Protein AF-A0A3B8HAE9-F1 (afdb_monomer_lite)

Secondary structure (DSSP, 8-state):
-----SSEEEEEEEE-HHHHHHHHHHTTTSBPTTTSSBGGGGEEEEEEETTS-THHHHHHHHHHH-

Structure (mmCIF, N/CA/C/O backbone):
data_AF-A0A3B8HAE9-F1
#
_entry.id   AF-A0A3B8HAE9-F1
#
loop_
_atom_site.group_PDB
_atom_site.id
_atom_site.type_symbol
_atom_site.label_atom_id
_atom_site.label_alt_id
_atom_site.label_comp_id
_atom_site.label_asym_id
_atom_site.label_entity_id
_atom_site.label_seq_id
_atom_site.pdbx_PDB_ins_code
_atom_site.Cartn_x
_atom_site.Cartn_y
_atom_site.Cartn_z
_atom_site.occupancy
_atom_site.B_iso_or_equiv
_atom_site.auth_seq_id
_atom_site.auth_comp_id
_atom_site.auth_asym_id
_atom_site.auth_atom_id
_atom_site.pdbx_PDB_model_num
ATOM 1 N N . LYS A 1 1 ? -5.850 8.630 4.759 1.00 65.12 1 LYS A N 1
ATOM 2 C CA . LYS A 1 1 ? -5.827 8.546 6.243 1.00 65.12 1 LYS A CA 1
ATOM 3 C C . LYS A 1 1 ? -7.233 8.596 6.846 1.00 65.12 1 LYS A C 1
ATOM 5 O O . LYS A 1 1 ? -7.524 7.731 7.646 1.00 65.12 1 LYS A O 1
ATOM 10 N N . TRP A 1 2 ? -8.110 9.517 6.429 1.00 79.62 2 TRP A N 1
ATOM 11 C CA . TRP A 1 2 ? -9.466 9.675 7.001 1.00 79.62 2 TRP A CA 1
ATOM 12 C C . TRP A 1 2 ? -10.607 9.280 6.052 1.00 79.62 2 TRP A C 1
ATOM 14 O O . TRP A 1 2 ? -11.728 9.751 6.200 1.00 79.62 2 TRP A O 1
ATOM 24 N N . ALA A 1 3 ? -10.305 8.484 5.026 1.00 84.62 3 ALA A N 1
ATOM 25 C CA . ALA A 1 3 ? -11.315 8.048 4.072 1.00 84.62 3 ALA A CA 1
ATOM 26 C C . ALA A 1 3 ? -12.190 6.965 4.710 1.00 84.62 3 ALA A C 1
ATOM 28 O O . ALA A 1 3 ? -11.657 6.010 5.281 1.00 84.62 3 ALA A O 1
ATOM 29 N N . ASP A 1 4 ? -13.507 7.091 4.562 1.00 87.88 4 ASP A N 1
ATOM 30 C CA . ASP A 1 4 ? -14.465 6.074 4.994 1.00 87.88 4 ASP A CA 1
ATOM 31 C C . ASP A 1 4 ? -14.558 4.931 3.969 1.00 87.88 4 ASP A C 1
ATOM 33 O O . ASP A 1 4 ? -15.565 4.718 3.305 1.00 87.88 4 ASP A O 1
ATOM 37 N N . ALA A 1 5 ? -13.439 4.237 3.783 1.00 91.31 5 ALA A N 1
ATOM 38 C CA . ALA A 1 5 ? -13.338 3.005 3.006 1.00 91.31 5 ALA A CA 1
ATOM 39 C C . ALA A 1 5 ? -13.071 1.836 3.959 1.00 91.31 5 ALA A C 1
ATOM 41 O O . ALA A 1 5 ? -12.556 2.063 5.053 1.00 91.31 5 ALA A O 1
ATOM 42 N N . ASP A 1 6 ? -13.366 0.598 3.572 1.00 92.06 6 ASP A N 1
ATOM 43 C CA . ASP A 1 6 ? -13.050 -0.569 4.411 1.00 92.06 6 ASP A CA 1
ATOM 44 C C . ASP A 1 6 ? -11.605 -1.047 4.216 1.00 92.06 6 ASP A C 1
ATOM 46 O O . ASP A 1 6 ? -10.925 -1.374 5.188 1.00 92.06 6 ASP A O 1
ATOM 50 N N . ILE A 1 7 ? -11.107 -1.004 2.977 1.00 93.75 7 ILE A N 1
ATOM 51 C CA . ILE A 1 7 ? -9.735 -1.367 2.597 1.00 93.75 7 ILE A CA 1
ATOM 52 C C . ILE A 1 7 ? -9.107 -0.194 1.845 1.00 93.75 7 ILE A C 1
ATOM 54 O O . ILE A 1 7 ? -9.772 0.489 1.066 1.00 93.75 7 ILE A O 1
ATOM 58 N N . ILE A 1 8 ? -7.819 0.049 2.081 1.00 94.12 8 ILE A N 1
ATOM 59 C CA . ILE A 1 8 ? -7.031 1.045 1.353 1.00 94.12 8 ILE A CA 1
ATOM 60 C C . ILE A 1 8 ? -6.011 0.316 0.482 1.00 94.12 8 ILE A C 1
ATOM 62 O O . ILE A 1 8 ? -5.194 -0.438 0.998 1.00 94.12 8 ILE A O 1
ATOM 66 N N . VAL A 1 9 ? -6.009 0.57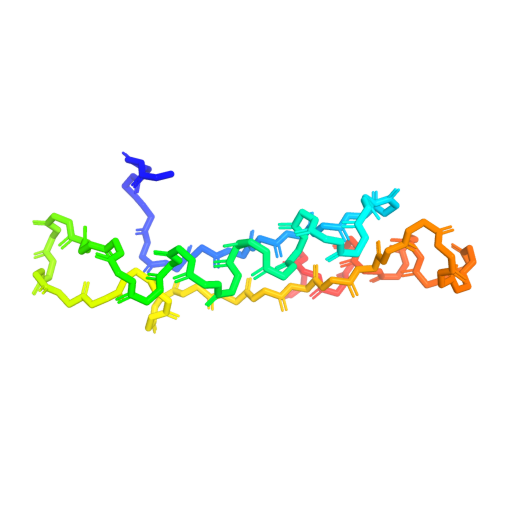8 -0.822 1.00 96.44 9 VAL A N 1
ATOM 67 C CA . VAL A 1 9 ? -4.912 0.176 -1.711 1.00 96.44 9 VAL A CA 1
ATOM 68 C C . VAL A 1 9 ? -4.047 1.410 -1.951 1.00 96.44 9 VAL A C 1
ATOM 70 O O . VAL A 1 9 ? -4.506 2.398 -2.521 1.00 96.44 9 VAL A O 1
ATOM 73 N N . TYR A 1 10 ? -2.811 1.384 -1.461 1.00 95.75 10 TYR A N 1
ATOM 74 C CA . TYR A 1 10 ? -1.838 2.452 -1.656 1.00 95.75 10 TYR A CA 1
ATOM 75 C C . TYR A 1 10 ? -0.803 2.009 -2.687 1.00 95.75 10 TYR A C 1
ATOM 77 O O . TYR A 1 10 ? -0.083 1.036 -2.469 1.00 95.75 10 TYR A O 1
ATOM 85 N N . ILE A 1 11 ? -0.723 2.733 -3.801 1.00 96.88 11 ILE A N 1
ATOM 86 C CA . ILE A 1 11 ? 0.193 2.437 -4.904 1.00 96.88 11 ILE A CA 1
ATOM 87 C C . ILE A 1 11 ? 1.238 3.551 -4.964 1.00 96.88 11 ILE A C 1
ATOM 89 O O . ILE A 1 11 ? 0.935 4.667 -5.380 1.00 96.88 11 ILE A O 1
ATOM 93 N N . GLY A 1 12 ? 2.466 3.260 -4.545 1.00 96.00 12 GLY A N 1
ATOM 94 C CA . GLY A 1 12 ? 3.600 4.157 -4.741 1.00 96.00 12 GLY A CA 1
ATOM 95 C C . GLY A 1 12 ? 4.236 3.889 -6.093 1.00 96.00 12 GLY A C 1
ATOM 96 O O . GLY A 1 12 ? 4.940 2.897 -6.230 1.00 96.00 12 GLY A O 1
ATOM 97 N N . CYS A 1 13 ? 3.979 4.732 -7.092 1.00 95.94 13 CYS A N 1
ATOM 98 C CA . CYS A 1 13 ? 4.405 4.508 -8.475 1.00 95.94 13 CYS A CA 1
ATOM 99 C C . CYS A 1 13 ? 5.443 5.547 -8.924 1.00 95.94 13 CYS A C 1
ATOM 101 O O . CYS A 1 13 ? 5.110 6.690 -9.216 1.00 95.94 13 CYS A O 1
ATOM 103 N N . GLY A 1 14 ? 6.698 5.125 -9.058 1.00 93.50 14 GLY A N 1
ATOM 104 C CA . GLY A 1 14 ? 7.834 5.975 -9.410 1.00 93.50 14 GLY A CA 1
ATOM 105 C C . GLY A 1 14 ? 8.358 6.842 -8.263 1.00 93.50 14 GLY A C 1
ATOM 106 O O . GLY A 1 14 ? 9.148 7.746 -8.524 1.00 93.50 14 GLY A O 1
ATOM 107 N N . GLU A 1 15 ? 7.950 6.564 -7.024 1.00 95.25 15 GLU A N 1
ATOM 108 C CA . GLU A 1 15 ? 8.324 7.341 -5.834 1.00 95.25 15 GLU A CA 1
ATOM 109 C C . GLU A 1 15 ? 9.703 6.957 -5.280 1.00 95.25 15 GLU A C 1
ATOM 111 O O . GLU A 1 15 ? 10.318 5.968 -5.694 1.00 95.25 15 GLU A O 1
ATOM 116 N N . ARG A 1 16 ? 10.230 7.723 -4.320 1.00 96.12 16 ARG A N 1
ATOM 117 C CA . ARG A 1 16 ? 11.523 7.391 -3.704 1.00 96.12 16 ARG A CA 1
ATOM 118 C C . ARG A 1 16 ? 11.370 6.195 -2.764 1.00 96.12 16 ARG A C 1
ATOM 120 O O . ARG A 1 16 ? 10.444 6.140 -1.960 1.00 96.12 16 ARG A O 1
ATOM 127 N N . GLY A 1 17 ? 12.334 5.271 -2.776 1.00 93.62 17 GLY A N 1
ATOM 128 C CA . GLY A 1 17 ? 12.310 4.098 -1.887 1.00 93.62 17 GLY A CA 1
ATOM 129 C C . GLY A 1 17 ? 12.195 4.447 -0.402 1.00 93.62 17 GLY A C 1
ATOM 130 O O . GLY A 1 17 ? 11.446 3.799 0.324 1.00 93.62 17 GLY A O 1
ATOM 131 N N . ASN A 1 18 ? 12.837 5.535 0.031 1.00 94.88 18 ASN A N 1
ATOM 132 C CA . ASN A 1 18 ? 12.742 6.001 1.415 1.00 94.88 18 ASN A CA 1
ATOM 133 C C . ASN A 1 18 ? 11.335 6.487 1.796 1.00 94.88 18 ASN A C 1
ATOM 135 O O . ASN A 1 18 ? 10.950 6.357 2.952 1.00 94.88 18 ASN A O 1
ATOM 139 N N . GLU A 1 19 ? 10.554 7.018 0.853 1.00 94.25 19 GLU A N 1
ATOM 140 C CA . GLU A 1 19 ? 9.168 7.422 1.120 1.00 94.25 19 GLU A CA 1
ATOM 141 C C . GLU A 1 19 ? 8.288 6.184 1.328 1.00 94.25 19 GLU A C 1
ATOM 143 O O . GLU A 1 19 ? 7.478 6.149 2.253 1.00 94.25 19 GLU A O 1
ATOM 148 N N . MET A 1 20 ? 8.507 5.126 0.539 1.00 94.94 20 MET A N 1
ATOM 149 C CA . MET A 1 20 ? 7.803 3.848 0.705 1.00 94.94 20 MET A CA 1
ATOM 150 C C . MET A 1 20 ? 8.201 3.130 2.000 1.00 94.94 20 MET A C 1
ATOM 152 O O . MET A 1 20 ? 7.346 2.568 2.683 1.00 94.94 20 MET A O 1
ATOM 156 N N . ALA A 1 21 ? 9.479 3.196 2.381 1.00 94.38 21 ALA A N 1
ATOM 157 C CA . ALA A 1 21 ? 9.946 2.702 3.674 1.00 94.38 21 ALA A CA 1
ATOM 158 C C . ALA A 1 21 ? 9.315 3.482 4.841 1.00 94.38 21 ALA A C 1
ATOM 160 O O . ALA A 1 21 ? 8.879 2.874 5.815 1.00 94.38 21 ALA A O 1
ATOM 161 N N . GLY A 1 22 ? 9.188 4.808 4.715 1.00 95.44 22 GLY A N 1
ATOM 162 C CA . GLY A 1 22 ? 8.499 5.640 5.704 1.00 95.44 22 GLY A CA 1
ATOM 163 C C . GLY A 1 22 ? 7.029 5.252 5.877 1.00 95.44 22 GLY A C 1
ATOM 164 O O . GLY A 1 22 ? 6.548 5.147 7.000 1.00 95.44 22 GLY A O 1
ATOM 165 N N . VAL A 1 23 ? 6.325 4.936 4.785 1.00 93.69 23 VAL A N 1
ATOM 166 C CA . VAL A 1 23 ? 4.948 4.411 4.849 1.00 93.69 23 VAL A CA 1
ATOM 167 C C . VAL A 1 23 ? 4.881 3.104 5.645 1.00 93.69 23 VAL A C 1
ATOM 169 O O . VAL A 1 23 ? 4.006 2.956 6.501 1.00 93.69 23 VAL A O 1
ATOM 172 N N . LEU A 1 24 ? 5.815 2.179 5.406 1.00 94.00 24 LEU A N 1
ATOM 173 C CA . LEU A 1 24 ? 5.907 0.916 6.148 1.00 94.00 24 LEU A CA 1
ATOM 174 C C . LEU A 1 24 ? 6.219 1.115 7.636 1.00 94.00 24 LEU A C 1
ATOM 176 O O . LEU A 1 24 ? 5.809 0.293 8.452 1.00 94.00 24 LEU A O 1
ATOM 180 N N . GLU A 1 25 ? 6.916 2.189 8.000 1.00 95.44 25 GLU A N 1
ATOM 181 C CA . GLU A 1 25 ? 7.225 2.514 9.392 1.00 95.44 25 GLU A CA 1
ATOM 182 C C . GLU A 1 25 ? 6.064 3.238 10.104 1.00 95.44 25 GLU A C 1
ATOM 184 O O . GLU A 1 25 ? 5.767 2.960 11.271 1.00 95.44 25 GLU A O 1
ATOM 189 N N . ASP A 1 26 ? 5.371 4.136 9.401 1.00 94.25 26 ASP A N 1
ATOM 190 C CA . ASP A 1 26 ? 4.311 4.978 9.959 1.00 94.25 26 ASP A CA 1
ATOM 191 C C . ASP A 1 26 ? 2.969 4.250 10.084 1.00 94.25 26 ASP A C 1
ATOM 193 O O . ASP A 1 26 ? 2.245 4.428 11.067 1.00 94.25 26 ASP A O 1
ATOM 197 N N . PHE A 1 27 ? 2.592 3.438 9.093 1.00 94.31 27 PHE A N 1
ATOM 198 C CA . PHE A 1 27 ? 1.252 2.839 9.028 1.00 94.31 27 PHE A CA 1
ATOM 199 C C . PHE A 1 27 ? 0.968 1.821 10.147 1.00 94.31 27 PHE A C 1
ATOM 201 O O . PHE A 1 27 ? -0.179 1.766 10.595 1.00 94.31 27 PHE A O 1
ATOM 208 N N . PRO A 1 28 ? 1.954 1.059 10.660 1.00 95.00 28 PRO A N 1
ATOM 209 C CA . PRO A 1 28 ? 1.776 0.256 11.869 1.00 95.00 28 PRO A CA 1
ATOM 210 C C . PRO A 1 28 ? 1.548 1.085 13.142 1.00 95.00 28 PRO A C 1
ATOM 212 O O . PRO A 1 28 ? 0.947 0.594 14.092 1.00 95.00 28 PRO A O 1
ATOM 215 N N . ARG A 1 29 ? 2.037 2.332 13.186 1.00 94.31 29 ARG A N 1
ATOM 216 C CA . ARG A 1 29 ? 1.897 3.234 14.346 1.00 94.31 29 ARG A CA 1
ATOM 217 C C . ARG A 1 29 ? 0.617 4.064 14.287 1.00 94.31 29 ARG A C 1
ATOM 219 O O . ARG A 1 29 ? 0.143 4.546 15.313 1.00 94.31 29 ARG A O 1
ATOM 226 N N . LEU A 1 30 ? 0.068 4.259 13.091 1.00 93.12 30 LEU A N 1
ATOM 227 C CA . LEU A 1 30 ? -1.170 4.996 12.890 1.00 93.12 30 LEU A CA 1
ATOM 228 C C . LEU A 1 30 ? -2.368 4.097 13.211 1.00 93.12 30 LEU A C 1
ATOM 230 O O . LEU A 1 30 ? -2.557 3.072 12.565 1.00 93.12 30 LEU A O 1
ATOM 234 N N . LEU A 1 31 ? -3.196 4.490 14.175 1.00 92.69 31 LEU A N 1
ATOM 235 C CA . LEU A 1 31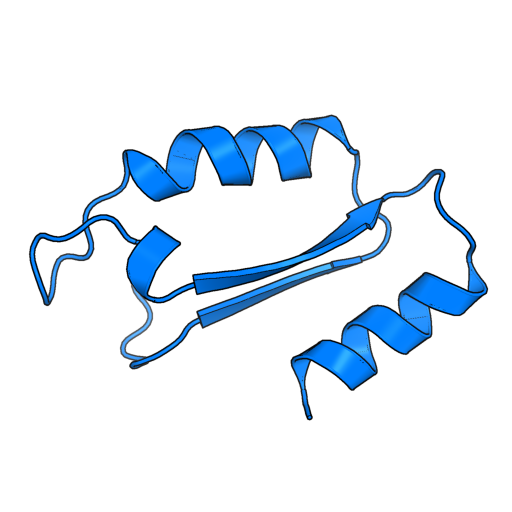 ? -4.413 3.751 14.511 1.00 92.69 31 LEU A CA 1
ATOM 236 C C . LEU A 1 31 ? -5.570 4.170 13.600 1.00 92.69 31 LEU A C 1
ATOM 238 O O . LEU A 1 31 ? -5.800 5.361 13.378 1.00 92.69 31 LEU A O 1
ATOM 242 N N . ASP A 1 32 ? -6.307 3.189 13.088 1.00 91.69 32 ASP A N 1
ATOM 243 C CA . ASP A 1 32 ? -7.574 3.410 12.402 1.00 91.69 32 ASP A CA 1
ATOM 244 C C . ASP A 1 32 ? -8.628 3.887 13.421 1.00 91.69 32 ASP A C 1
ATOM 246 O O . ASP A 1 32 ? -8.922 3.155 14.370 1.00 91.69 32 ASP A O 1
ATOM 250 N N . PRO A 1 33 ? -9.236 5.076 13.249 1.00 88.62 33 PRO A N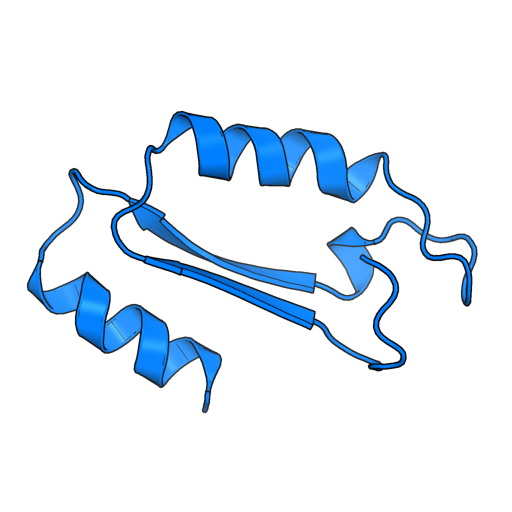 1
ATOM 251 C CA . PRO A 1 33 ? -10.237 5.592 14.183 1.00 88.62 33 PRO A CA 1
ATOM 252 C C . PRO A 1 33 ? -11.500 4.722 14.273 1.00 88.62 33 PRO A C 1
ATOM 254 O O . PRO A 1 33 ? -12.217 4.820 15.265 1.00 88.62 33 PRO A O 1
ATOM 257 N N . ARG A 1 34 ? -11.792 3.882 13.265 1.00 87.81 34 ARG A N 1
ATOM 258 C CA . ARG A 1 34 ? -12.976 3.003 13.263 1.00 87.81 34 ARG A CA 1
ATOM 259 C C . ARG A 1 34 ? -12.775 1.762 14.128 1.00 87.81 34 ARG A C 1
ATOM 261 O O . ARG A 1 34 ? -13.690 1.363 14.842 1.00 87.81 34 ARG A O 1
ATOM 268 N N . SER A 1 35 ? -11.602 1.136 14.042 1.00 90.44 35 SER A N 1
ATOM 269 C CA . SER A 1 35 ? -11.321 -0.150 14.697 1.00 90.44 35 SER A CA 1
ATOM 270 C C . SER A 1 35 ? -10.383 -0.052 15.902 1.00 90.44 35 SER A C 1
ATOM 272 O O . SER A 1 35 ? -10.300 -0.996 16.684 1.00 90.44 35 SER A O 1
ATOM 274 N N . GLY A 1 36 ? -9.653 1.056 16.051 1.00 91.56 36 GLY A N 1
ATOM 275 C CA . GLY A 1 36 ? -8.582 1.205 17.037 1.00 91.56 36 GLY A CA 1
ATOM 276 C C . GLY A 1 36 ? -7.356 0.325 16.763 1.00 91.56 36 GLY A C 1
ATOM 277 O O . GLY A 1 36 ? -6.446 0.292 17.588 1.00 91.56 36 GLY A O 1
ATOM 278 N N . ARG A 1 37 ? -7.320 -0.393 15.632 1.00 94.00 37 ARG A N 1
ATOM 279 C CA . ARG A 1 37 ? -6.203 -1.254 15.219 1.00 94.00 37 ARG A CA 1
ATOM 280 C C . ARG A 1 37 ? -5.245 -0.510 14.282 1.00 94.00 37 ARG A C 1
ATOM 282 O O . ARG A 1 37 ? -5.641 0.503 13.701 1.00 94.00 37 ARG A O 1
ATOM 289 N N . PRO A 1 38 ? -3.995 -0.973 14.117 1.00 95.06 38 PRO A N 1
ATOM 290 C CA . PRO A 1 38 ? -3.055 -0.382 13.168 1.00 95.06 38 PRO A CA 1
ATOM 291 C C . PRO A 1 38 ? -3.625 -0.274 11.745 1.00 95.06 38 PRO A C 1
ATOM 293 O O . PRO A 1 38 ? -4.162 -1.240 11.205 1.00 95.06 38 PRO A O 1
ATOM 296 N N . LEU A 1 39 ? -3.461 0.886 11.100 1.00 94.19 39 LEU A N 1
ATOM 297 C CA . LEU A 1 39 ? -3.983 1.166 9.757 1.00 94.19 39 LEU A CA 1
ATOM 298 C C . LEU A 1 39 ? -3.430 0.185 8.711 1.00 94.19 39 LEU A C 1
ATOM 300 O O . LEU A 1 39 ? -4.112 -0.131 7.731 1.00 94.19 39 LEU A O 1
ATOM 304 N N . ILE A 1 40 ? -2.209 -0.315 8.924 1.00 94.88 40 ILE A N 1
ATOM 305 C CA . ILE A 1 40 ? -1.584 -1.301 8.038 1.00 94.88 40 ILE A CA 1
ATOM 306 C C . ILE A 1 40 ? -2.397 -2.601 7.920 1.00 94.88 40 ILE A C 1
ATOM 308 O O . ILE A 1 40 ? -2.376 -3.217 6.862 1.00 94.88 40 ILE A O 1
ATOM 312 N N . GLU A 1 41 ? -3.190 -2.981 8.930 1.00 95.12 41 GLU A N 1
ATOM 313 C CA . GLU A 1 41 ? -4.009 -4.207 8.888 1.00 95.12 41 GLU A CA 1
ATOM 314 C C . GLU A 1 41 ? -5.112 -4.173 7.819 1.00 95.12 41 GLU A C 1
ATOM 316 O O . GLU A 1 41 ? -5.614 -5.216 7.409 1.00 95.12 41 GLU A O 1
ATOM 321 N N . ARG A 1 42 ? -5.490 -2.977 7.355 1.00 93.94 42 ARG A N 1
ATOM 322 C CA . ARG A 1 42 ? -6.489 -2.758 6.295 1.00 93.94 42 ARG A CA 1
ATOM 323 C C . ARG A 1 42 ? -5.911 -2.043 5.075 1.00 93.94 42 ARG A C 1
ATOM 325 O O . ARG A 1 42 ? -6.658 -1.449 4.296 1.00 93.94 42 ARG A O 1
ATOM 332 N N . THR A 1 43 ? -4.587 -2.050 4.932 1.00 95.12 43 THR A N 1
ATOM 333 C CA . THR A 1 43 ? -3.899 -1.397 3.818 1.00 95.12 43 THR A CA 1
ATOM 334 C C . THR A 1 43 ? -3.111 -2.413 2.999 1.00 95.12 43 THR A C 1
ATOM 336 O O . THR A 1 43 ? -2.255 -3.112 3.529 1.00 95.12 43 THR A O 1
ATOM 339 N N . VAL A 1 44 ? -3.349 -2.442 1.689 1.00 96.50 44 VAL A N 1
ATOM 340 C CA . VAL A 1 44 ? -2.495 -3.126 0.713 1.00 96.50 44 VAL A CA 1
ATOM 341 C C . VAL A 1 44 ? -1.521 -2.101 0.143 1.00 96.50 44 VAL A C 1
ATOM 343 O O . VAL A 1 44 ? -1.946 -1.081 -0.397 1.00 96.50 44 VAL A O 1
ATOM 346 N N . LEU A 1 45 ? -0.220 -2.358 0.275 1.00 96.19 45 LEU A N 1
ATOM 347 C CA . LEU A 1 45 ? 0.833 -1.492 -0.250 1.00 96.19 45 LEU A CA 1
ATOM 348 C C . LEU A 1 45 ? 1.455 -2.118 -1.500 1.00 96.19 45 LEU A C 1
ATOM 350 O O . LEU A 1 45 ? 2.045 -3.193 -1.426 1.00 96.19 45 LEU A O 1
ATOM 354 N N . ILE A 1 46 ? 1.376 -1.416 -2.628 1.00 96.56 46 ILE A N 1
ATOM 355 C CA . ILE A 1 46 ? 2.088 -1.758 -3.860 1.00 96.56 46 ILE A CA 1
ATOM 356 C C . ILE A 1 46 ? 3.153 -0.691 -4.076 1.00 96.56 46 ILE A C 1
ATOM 358 O O . ILE A 1 46 ? 2.837 0.469 -4.329 1.00 96.56 46 ILE A O 1
ATOM 362 N N . ALA A 1 47 ? 4.421 -1.077 -3.967 1.00 96.56 47 ALA A N 1
ATOM 363 C CA . ALA A 1 47 ? 5.541 -0.167 -4.153 1.00 96.56 47 ALA A CA 1
ATOM 364 C C . ALA A 1 47 ? 6.258 -0.468 -5.471 1.00 96.56 47 ALA A C 1
ATOM 366 O O . ALA A 1 47 ? 6.779 -1.562 -5.674 1.00 96.56 47 ALA A O 1
ATOM 367 N N . ASN A 1 48 ? 6.315 0.534 -6.341 1.00 96.00 48 ASN A N 1
ATOM 368 C CA . ASN A 1 48 ? 7.219 0.619 -7.469 1.00 96.00 48 ASN A CA 1
ATOM 369 C C . ASN A 1 48 ? 8.045 1.912 -7.355 1.00 96.00 48 ASN A C 1
ATOM 371 O O . ASN A 1 48 ? 7.549 2.993 -7.647 1.00 96.00 48 ASN A O 1
ATOM 375 N N . THR A 1 49 ? 9.287 1.827 -6.898 1.00 96.19 49 THR A N 1
ATOM 376 C CA . THR A 1 49 ? 10.181 2.964 -6.698 1.00 96.19 49 THR A CA 1
ATOM 377 C C . THR A 1 49 ? 10.788 3.474 -8.005 1.00 96.19 49 THR A C 1
ATOM 379 O O . THR A 1 49 ? 10.769 2.818 -9.045 1.00 96.19 49 THR A O 1
ATOM 382 N N . SER A 1 50 ? 11.342 4.684 -7.969 1.00 93.50 50 SER A N 1
ATOM 383 C CA . SER A 1 50 ? 11.900 5.366 -9.138 1.00 93.50 50 SER A CA 1
ATOM 384 C C . SER A 1 50 ? 13.043 4.609 -9.827 1.00 93.50 50 SER A C 1
ATOM 386 O O . SER A 1 50 ? 13.214 4.757 -11.038 1.00 93.50 50 SER A O 1
ATOM 388 N N . ASP A 1 51 ? 13.790 3.787 -9.095 1.00 93.69 51 ASP A N 1
ATOM 389 C CA . ASP A 1 51 ? 14.904 2.970 -9.582 1.00 93.69 51 ASP A CA 1
ATOM 390 C C . ASP A 1 51 ? 14.493 1.562 -10.053 1.00 93.69 51 ASP A C 1
ATOM 392 O O . ASP A 1 51 ? 15.300 0.861 -10.665 1.00 93.69 51 ASP A O 1
ATOM 396 N N . MET A 1 52 ? 13.239 1.153 -9.830 1.00 95.75 52 MET A N 1
ATOM 397 C CA . MET A 1 52 ? 12.703 -0.109 -10.339 1.00 95.75 52 MET A CA 1
ATOM 398 C C . MET A 1 52 ? 12.286 -0.022 -11.820 1.00 95.75 52 MET A C 1
ATOM 400 O O . MET A 1 52 ? 12.116 1.074 -12.368 1.00 95.75 52 MET A O 1
ATOM 404 N N . PRO A 1 53 ? 12.130 -1.173 -12.512 1.00 96.38 53 PRO A N 1
ATOM 405 C CA . PRO A 1 53 ? 11.860 -1.20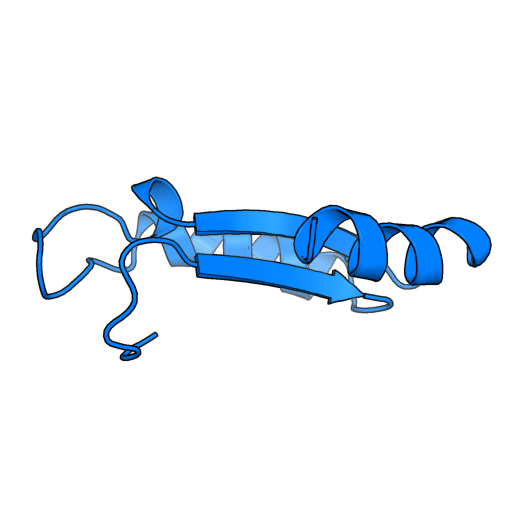4 -13.947 1.00 96.38 53 PRO A CA 1
ATOM 406 C C . PRO A 1 53 ? 10.655 -0.353 -14.361 1.00 96.38 53 PRO A C 1
ATOM 408 O O . PRO A 1 53 ? 9.557 -0.498 -13.822 1.00 96.38 53 PRO A O 1
ATOM 411 N N . VAL A 1 54 ? 10.840 0.477 -15.392 1.00 95.06 54 VAL A N 1
ATOM 412 C CA . VAL A 1 54 ? 9.805 1.403 -15.890 1.00 95.06 54 VAL A CA 1
ATOM 413 C C . VAL A 1 54 ? 8.525 0.667 -16.292 1.00 95.06 54 VAL A C 1
ATOM 415 O O . VAL A 1 54 ? 7.436 1.124 -15.959 1.00 95.06 54 VAL A O 1
ATOM 418 N N . ALA A 1 55 ? 8.640 -0.504 -16.928 1.00 94.75 55 ALA A N 1
ATOM 419 C CA . ALA A 1 55 ? 7.488 -1.321 -17.319 1.00 94.75 55 ALA A CA 1
ATOM 420 C C . ALA A 1 55 ? 6.622 -1.750 -16.120 1.00 94.75 55 ALA A C 1
ATOM 422 O O . ALA A 1 55 ? 5.404 -1.866 -16.228 1.00 94.75 55 ALA A O 1
ATOM 423 N N . ALA A 1 56 ? 7.233 -1.937 -14.949 1.00 94.69 56 ALA A N 1
ATOM 424 C CA . ALA A 1 56 ? 6.498 -2.315 -13.754 1.00 94.69 56 ALA A CA 1
ATOM 425 C C . ALA A 1 56 ? 5.698 -1.140 -13.158 1.00 94.69 56 ALA A C 1
ATOM 427 O O . ALA A 1 56 ? 4.847 -1.375 -12.301 1.00 94.69 56 ALA A O 1
ATOM 428 N N . ARG A 1 57 ? 5.955 0.119 -13.558 1.00 93.69 57 ARG A N 1
ATOM 429 C CA . ARG A 1 57 ? 5.226 1.290 -13.034 1.00 93.69 57 ARG A CA 1
ATOM 430 C C . ARG A 1 57 ? 3.782 1.266 -13.500 1.00 93.69 57 ARG A C 1
ATOM 432 O O . ARG A 1 57 ? 2.866 1.300 -12.685 1.00 93.69 57 ARG A O 1
ATOM 439 N N . GLU A 1 58 ? 3.597 1.092 -14.801 1.00 94.50 58 GLU A N 1
ATOM 440 C CA . GLU A 1 58 ? 2.283 0.883 -15.398 1.00 94.50 58 GLU A CA 1
ATOM 441 C C . GLU A 1 58 ? 1.606 -0.366 -14.813 1.00 94.50 58 GLU A C 1
ATOM 443 O O . GLU A 1 58 ? 0.463 -0.298 -14.361 1.00 94.50 58 GLU A O 1
ATOM 448 N N . ALA A 1 59 ? 2.340 -1.481 -14.705 1.00 96.00 59 ALA A N 1
ATOM 4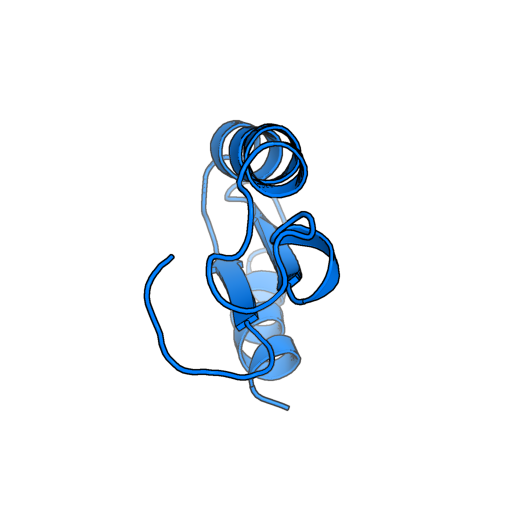49 C CA . ALA A 1 59 ? 1.805 -2.708 -14.119 1.00 96.00 59 ALA A CA 1
ATOM 450 C C . ALA A 1 59 ? 1.346 -2.525 -12.660 1.00 96.00 59 ALA A C 1
ATOM 452 O O . ALA A 1 59 ? 0.340 -3.111 -12.266 1.00 96.00 59 ALA A O 1
ATOM 453 N N . SER A 1 60 ? 2.036 -1.703 -11.860 1.00 96.50 60 SER A N 1
ATOM 454 C CA . SER A 1 60 ? 1.682 -1.469 -10.452 1.00 96.50 60 SER A CA 1
ATOM 455 C C . SER A 1 60 ? 0.318 -0.797 -10.280 1.00 96.50 60 SER A C 1
ATOM 457 O O . SER A 1 60 ? -0.422 -1.147 -9.364 1.00 96.50 60 SER A O 1
ATOM 459 N N . ILE A 1 61 ? -0.051 0.098 -11.202 1.00 96.56 61 ILE A N 1
ATOM 460 C CA . ILE A 1 61 ? -1.354 0.770 -11.207 1.00 96.56 61 ILE A CA 1
ATOM 461 C C . ILE A 1 61 ? -2.458 -0.244 -11.516 1.00 96.56 61 ILE A C 1
ATOM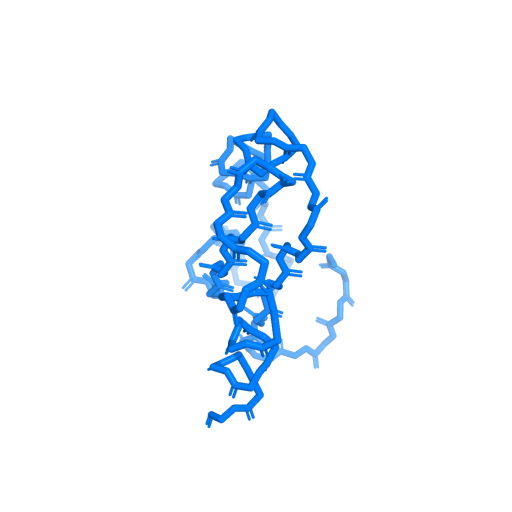 463 O O . ILE A 1 61 ? -3.430 -0.347 -10.769 1.00 96.56 61 ILE A O 1
ATOM 467 N N . TYR A 1 62 ? -2.281 -1.039 -12.575 1.00 97.50 62 TYR A N 1
ATOM 468 C CA . TYR A 1 62 ? -3.262 -2.059 -12.955 1.00 97.50 62 TYR A CA 1
ATOM 469 C C . TYR A 1 62 ? -3.381 -3.185 -11.923 1.00 97.50 62 TYR A C 1
ATOM 471 O O . TYR A 1 62 ? -4.471 -3.705 -11.707 1.00 97.50 62 TYR A O 1
ATOM 479 N N . THR A 1 63 ? -2.286 -3.524 -11.242 1.00 96.88 63 THR A N 1
ATOM 480 C CA . THR A 1 63 ? -2.294 -4.512 -10.155 1.00 96.88 63 THR A CA 1
ATOM 481 C C . THR A 1 63 ? -3.099 -4.021 -8.956 1.00 96.88 63 THR A C 1
ATOM 483 O O . THR A 1 63 ? -3.743 -4.823 -8.299 1.00 96.88 63 THR A O 1
ATOM 486 N N . GLY A 1 64 ? -3.067 -2.721 -8.649 1.00 96.00 64 GLY A N 1
ATOM 487 C CA . GLY A 1 64 ? -3.774 -2.187 -7.485 1.00 96.00 64 GLY A CA 1
ATOM 488 C C . GLY A 1 64 ? -5.244 -1.843 -7.713 1.00 96.00 64 GLY A C 1
ATOM 489 O O . GLY A 1 64 ? -5.985 -1.742 -6.740 1.00 96.00 64 GLY A O 1
ATOM 490 N N . ILE A 1 65 ? -5.668 -1.634 -8.964 1.00 96.25 65 ILE A N 1
ATOM 491 C CA . ILE A 1 65 ? -7.082 -1.386 -9.298 1.00 96.25 65 ILE A CA 1
ATOM 492 C C . ILE A 1 65 ? -7.885 -2.676 -9.519 1.00 96.25 65 ILE A C 1
ATOM 494 O O . ILE A 1 65 ? -9.110 -2.640 -9.416 1.00 96.25 65 ILE A O 1
ATOM 498 N N . THR A 1 66 ? -7.206 -3.777 -9.857 1.00 93.44 66 THR A N 1
ATOM 499 C CA . THR A 1 66 ? -7.817 -5.097 -10.087 1.00 93.44 66 THR A CA 1
ATOM 500 C C . THR A 1 66 ? -8.058 -5.809 -8.765 1.00 93.44 66 THR A C 1
ATOM 502 O O . THR A 1 66 ? -9.172 -6.352 -8.596 1.00 93.44 66 THR A O 1
#

pLDDT: mean 93.64, std 4.6, range [65.12, 97.5]

Radius of gyration: 12.74 Å; chains: 1; bounding box: 29×15×34 Å

Foldseek 3Di:
DPDPDQAAEAFAAQAAPVVLVVCVVVQQVDADPVPRGRNVVRYHYHDDYNPHDPVVRVVSVVVRVD

Sequence (66 aa):
KWADADIIVYIGCGERGNEMAGVLEDFPRLLDPRSGRPLIERTVLIANTSDMPVAAREASIYTGIT